Protein AF-A0A9D6YEM5-F1 (afdb_monomer_lite)

pLDDT: mean 93.59, std 8.99, range [48.22, 98.62]

Sequence (60 aa):
GETEELYELESDPEELTNLAARPEQAARLRELRARAIAELRRTDAKFVDRMPATKAQGSR

Foldseek 3Di:
DDADFDDDCVVCVVSPDGCQPPPVCLVVVVVVLVVVLVVCVVVVPVCSVVDDDHPSNVDD

Structure (mmCIF, N/CA/C/O backbone):
data_AF-A0A9D6YEM5-F1
#
_entry.id   AF-A0A9D6YEM5-F1
#
loop_
_atom_site.group_PDB
_atom_site.id
_atom_site.type_symbol
_atom_site.label_atom_id
_atom_site.label_alt_id
_atom_site.label_comp_id
_atom_site.label_asym_id
_atom_site.label_entity_id
_atom_site.label_seq_id
_atom_site.pdbx_PDB_ins_code
_atom_site.Cartn_x
_atom_site.Cartn_y
_atom_site.Cartn_z
_atom_site.occupancy
_atom_site.B_iso_or_equiv
_atom_site.auth_seq_id
_atom_site.auth_comp_id
_atom_site.auth_asym_id
_atom_site.auth_atom_id
_atom_site.pdbx_PDB_model_num
ATOM 1 N N . GLY A 1 1 ? 12.614 2.130 6.387 1.00 70.19 1 GLY A N 1
ATOM 2 C CA . GLY A 1 1 ? 11.506 1.899 5.445 1.00 70.19 1 GLY A CA 1
ATOM 3 C C . GLY A 1 1 ? 10.220 2.132 6.194 1.00 70.19 1 GLY A C 1
ATOM 4 O O . GLY A 1 1 ? 10.223 1.908 7.399 1.00 70.19 1 GLY A O 1
ATOM 5 N N . GLU A 1 2 ? 9.186 2.602 5.507 1.00 83.88 2 GLU A N 1
ATOM 6 C CA . GLU A 1 2 ? 7.881 2.880 6.115 1.00 83.88 2 GLU A CA 1
ATOM 7 C C . GLU A 1 2 ? 7.098 1.599 6.424 1.00 83.88 2 GLU A C 1
ATOM 9 O O . GLU A 1 2 ? 7.422 0.512 5.929 1.00 83.88 2 GLU A O 1
ATOM 14 N N . THR A 1 3 ? 6.079 1.731 7.273 1.00 89.81 3 THR A N 1
ATOM 15 C CA . THR A 1 3 ? 5.162 0.631 7.603 1.00 89.81 3 THR A CA 1
ATOM 16 C C . THR A 1 3 ? 4.163 0.421 6.462 1.00 89.81 3 THR A C 1
ATOM 18 O O . THR A 1 3 ? 3.806 1.362 5.769 1.00 89.81 3 THR A O 1
ATOM 21 N N . GLU A 1 4 ? 3.728 -0.823 6.242 1.00 94.25 4 GLU A N 1
ATOM 22 C CA . GLU A 1 4 ? 2.632 -1.123 5.309 1.00 94.25 4 GLU A CA 1
ATOM 23 C C . GLU A 1 4 ? 1.310 -0.542 5.835 1.00 94.25 4 GLU A C 1
ATOM 25 O O . GLU A 1 4 ? 1.065 -0.548 7.043 1.00 94.25 4 GLU A O 1
ATOM 30 N N . GLU A 1 5 ? 0.456 -0.058 4.935 1.00 96.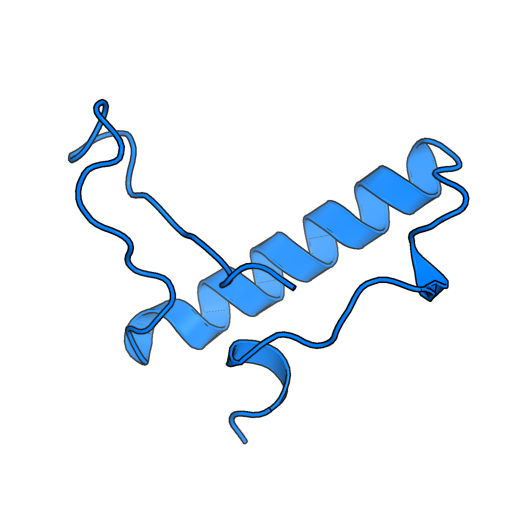25 5 GLU A N 1
ATOM 31 C CA . GLU A 1 5 ? -0.805 0.601 5.278 1.00 96.25 5 GLU A CA 1
ATOM 32 C C . GLU A 1 5 ? -1.971 -0.017 4.501 1.00 96.25 5 GLU A C 1
ATOM 34 O O . GLU A 1 5 ? -1.814 -0.457 3.360 1.00 96.25 5 GLU A O 1
ATOM 39 N N . LEU A 1 6 ? -3.137 -0.089 5.144 1.00 97.38 6 LEU A N 1
ATOM 40 C CA . LEU A 1 6 ? -4.381 -0.578 4.555 1.00 97.38 6 LEU A CA 1
ATOM 41 C C . LEU A 1 6 ? -5.545 0.214 5.143 1.00 97.38 6 LEU A C 1
ATOM 43 O O . LEU A 1 6 ? -5.692 0.243 6.362 1.00 97.38 6 LEU A O 1
ATOM 47 N N . TYR A 1 7 ? -6.386 0.779 4.282 1.00 98.12 7 TYR A N 1
ATOM 48 C CA . TYR A 1 7 ? -7.527 1.608 4.666 1.00 98.12 7 TYR A CA 1
ATOM 49 C C . TYR A 1 7 ? -8.816 1.071 4.041 1.00 98.12 7 TYR A C 1
ATOM 51 O O . TYR A 1 7 ? -8.801 0.556 2.920 1.00 98.12 7 TYR A O 1
ATOM 59 N N . GLU A 1 8 ? -9.926 1.182 4.771 1.00 97.56 8 GLU A N 1
ATOM 60 C CA . GLU A 1 8 ? -11.265 0.849 4.277 1.00 97.56 8 GLU A CA 1
ATOM 61 C C . GLU A 1 8 ? -11.969 2.130 3.834 1.00 97.56 8 GLU A C 1
ATOM 63 O O . GLU A 1 8 ? -12.675 2.764 4.617 1.00 97.56 8 GLU A O 1
ATOM 68 N N . LEU A 1 9 ? -11.745 2.518 2.579 1.00 97.25 9 LEU A N 1
ATOM 69 C CA . LEU A 1 9 ? -12.091 3.844 2.059 1.00 97.25 9 LEU A CA 1
ATOM 70 C C . LEU A 1 9 ? -13.591 4.167 2.116 1.00 97.25 9 LEU A C 1
ATOM 72 O O . LEU A 1 9 ? -13.951 5.339 2.187 1.00 97.25 9 LEU A O 1
ATOM 76 N N . GLU A 1 10 ? -14.472 3.161 2.097 1.00 97.56 10 GLU A N 1
ATOM 77 C CA . GLU A 1 10 ? -15.917 3.399 2.232 1.00 97.56 10 GLU A CA 1
ATOM 78 C C . GLU A 1 10 ? -16.284 3.927 3.625 1.00 97.56 10 GLU A C 1
ATOM 80 O O . GLU A 1 10 ? -17.154 4.787 3.758 1.00 97.56 10 GLU A O 1
ATOM 85 N N . SER A 1 11 ? -15.619 3.418 4.665 1.00 97.12 11 SER A N 1
ATOM 86 C CA . SER A 1 11 ? -15.878 3.790 6.063 1.00 97.12 11 SER A CA 1
ATOM 87 C C . SER A 1 11 ? -14.889 4.815 6.623 1.00 97.12 11 SER A C 1
ATOM 89 O O . SER A 1 11 ? -15.193 5.477 7.612 1.00 97.12 11 SER A O 1
ATOM 91 N N . ASP A 1 12 ? -13.722 4.936 5.993 1.00 98.12 12 ASP A N 1
ATOM 92 C CA . ASP A 1 12 ? -12.597 5.781 6.387 1.00 98.12 12 ASP A CA 1
ATOM 93 C C . ASP A 1 12 ? -12.001 6.486 5.151 1.00 98.12 12 ASP A C 1
ATOM 95 O O . ASP A 1 12 ? -10.875 6.198 4.737 1.00 98.12 12 ASP A O 1
ATOM 99 N N . PRO A 1 13 ? -12.762 7.394 4.510 1.00 98.00 13 PRO A N 1
ATOM 100 C CA . PRO A 1 13 ? -12.313 8.111 3.315 1.00 98.00 13 PRO A CA 1
ATOM 101 C C . PRO A 1 13 ? -11.160 9.088 3.588 1.00 98.00 13 PRO A C 1
ATOM 103 O O . PRO A 1 13 ? -10.521 9.554 2.650 1.00 98.00 13 PRO A O 1
ATOM 106 N N . GLU A 1 14 ? -10.914 9.419 4.857 1.00 98.38 14 GLU A N 1
ATOM 107 C CA . GLU A 1 14 ? -9.818 10.286 5.298 1.00 98.38 14 GLU A CA 1
ATOM 108 C C . GLU A 1 14 ? -8.544 9.496 5.655 1.00 98.38 14 GLU A C 1
ATOM 110 O O . GLU A 1 14 ? -7.555 10.105 6.059 1.00 98.38 14 GLU A O 1
ATOM 115 N N . GLU A 1 15 ? -8.552 8.163 5.493 1.00 97.75 15 GLU A N 1
ATOM 116 C CA . GLU A 1 15 ? -7.402 7.272 5.729 1.00 97.75 15 GLU A CA 1
ATOM 117 C C . GLU A 1 15 ? -6.810 7.405 7.149 1.00 97.75 15 GLU A C 1
ATOM 119 O O . GLU A 1 15 ? -5.599 7.331 7.365 1.00 97.75 15 GLU A O 1
ATOM 124 N N . LEU A 1 16 ? -7.659 7.615 8.156 1.00 98.00 16 LEU A N 1
ATOM 125 C CA . LEU A 1 16 ? -7.213 7.879 9.528 1.00 98.00 16 LEU A CA 1
ATOM 126 C C . LEU A 1 16 ? -6.855 6.600 10.294 1.00 98.00 16 LEU A C 1
ATOM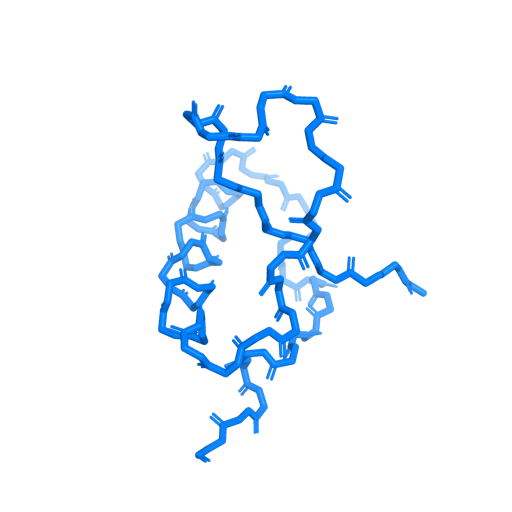 128 O O . LEU A 1 16 ? -6.130 6.644 11.293 1.00 98.00 16 LEU A O 1
ATOM 132 N N . THR A 1 17 ? -7.377 5.452 9.863 1.00 97.88 17 THR A N 1
ATOM 133 C CA . THR A 1 17 ? -7.287 4.183 10.586 1.00 97.88 17 THR A CA 1
ATOM 134 C C . THR A 1 17 ? -6.531 3.139 9.777 1.00 97.88 17 THR A C 1
ATOM 136 O O . THR A 1 17 ? -7.115 2.344 9.044 1.00 97.88 17 THR A O 1
ATOM 139 N N . ASN A 1 18 ? -5.217 3.050 9.993 1.00 97.19 18 ASN A N 1
ATOM 140 C CA . ASN A 1 18 ? -4.411 2.000 9.375 1.00 97.19 18 ASN A CA 1
ATOM 141 C C . ASN A 1 18 ? -4.773 0.605 9.937 1.00 97.19 18 ASN A C 1
ATOM 143 O O . ASN A 1 18 ? -4.577 0.301 11.120 1.00 97.19 18 ASN A O 1
ATOM 147 N N . LEU A 1 19 ? -5.268 -0.273 9.064 1.00 97.19 19 LEU A N 1
ATOM 148 C CA . LEU A 1 19 ? -5.697 -1.640 9.362 1.00 97.19 19 LEU A CA 1
ATOM 149 C C . LEU A 1 19 ? -4.591 -2.689 9.161 1.00 97.19 19 LEU A C 1
ATOM 151 O O . LEU A 1 19 ? -4.788 -3.851 9.516 1.00 97.19 19 LEU A O 1
ATOM 155 N N . ALA A 1 20 ? -3.424 -2.325 8.622 1.00 95.88 20 ALA A N 1
ATOM 156 C CA . ALA A 1 20 ? -2.412 -3.287 8.177 1.00 95.88 20 ALA A CA 1
ATOM 157 C C . ALA A 1 20 ? -1.796 -4.131 9.308 1.00 95.88 20 ALA A C 1
ATOM 159 O O . ALA A 1 20 ? -1.273 -5.220 9.070 1.00 95.88 20 ALA A O 1
ATOM 160 N N . ALA A 1 21 ? -1.855 -3.650 10.553 1.00 93.44 21 ALA A N 1
ATOM 161 C CA . ALA A 1 21 ? -1.382 -4.395 11.719 1.00 93.44 21 ALA A CA 1
ATOM 162 C C . ALA A 1 21 ? -2.395 -5.430 12.242 1.00 93.44 21 ALA A C 1
ATOM 164 O O . ALA A 1 21 ? -2.048 -6.228 13.115 1.00 93.44 21 ALA A O 1
ATOM 165 N N . ARG A 1 22 ? -3.638 -5.413 11.748 1.00 95.19 22 ARG A N 1
ATOM 166 C CA . ARG A 1 22 ? -4.709 -6.272 12.247 1.00 95.19 22 ARG A CA 1
ATOM 167 C C . ARG A 1 22 ? -4.602 -7.687 11.653 1.00 95.19 22 ARG A C 1
ATOM 169 O O . ARG A 1 22 ? -4.589 -7.818 10.427 1.00 95.19 22 ARG A O 1
ATOM 176 N N . PRO A 1 23 ? -4.525 -8.757 12.470 1.00 93.69 23 PRO A N 1
ATOM 177 C CA . PRO A 1 23 ? -4.335 -10.124 11.974 1.00 93.69 23 PRO A CA 1
ATOM 178 C C . PRO A 1 23 ? -5.392 -10.583 10.961 1.00 93.69 23 PRO A C 1
ATOM 180 O O . PRO A 1 23 ? -5.063 -11.298 10.013 1.00 93.69 23 PRO A O 1
ATOM 183 N N . GLU A 1 24 ? -6.641 -10.138 11.112 1.00 95.75 24 GLU A N 1
ATOM 184 C CA . GLU A 1 24 ? -7.743 -10.442 10.196 1.00 95.75 24 GLU A CA 1
ATOM 185 C C . GLU A 1 24 ? -7.505 -9.919 8.769 1.00 95.75 24 GLU A C 1
ATOM 187 O O . GLU A 1 24 ? -8.035 -10.480 7.811 1.00 95.75 24 GLU A O 1
ATOM 192 N N . GLN A 1 25 ? -6.644 -8.911 8.602 1.00 96.44 25 GLN A N 1
ATOM 193 C CA . GLN A 1 25 ? -6.305 -8.342 7.297 1.00 96.44 25 GLN A CA 1
ATOM 194 C C . GLN A 1 25 ? -5.154 -9.069 6.592 1.00 96.44 25 GLN A C 1
ATOM 196 O O . GLN A 1 25 ? -4.858 -8.775 5.433 1.00 96.44 25 GLN A O 1
ATOM 201 N N . ALA A 1 26 ? -4.509 -10.054 7.228 1.00 94.69 26 ALA A N 1
ATOM 202 C CA . ALA A 1 26 ? -3.327 -10.709 6.665 1.00 94.69 26 ALA A CA 1
ATOM 203 C C . ALA A 1 26 ? -3.599 -11.379 5.304 1.00 94.69 26 ALA A C 1
ATOM 205 O O . ALA A 1 26 ? -2.765 -11.319 4.399 1.00 94.69 26 ALA A O 1
ATOM 206 N N . ALA A 1 27 ? -4.772 -11.999 5.133 1.00 95.81 27 ALA A N 1
ATOM 207 C CA . ALA A 1 27 ? -5.162 -12.597 3.856 1.00 95.81 27 ALA A CA 1
ATOM 208 C C . ALA A 1 27 ? -5.360 -11.533 2.765 1.00 95.81 27 ALA A C 1
ATOM 210 O O . ALA A 1 27 ? -4.837 -11.684 1.659 1.00 95.81 27 ALA A O 1
ATOM 211 N N . ARG A 1 28 ? -6.044 -10.433 3.103 1.00 96.56 28 ARG A N 1
ATOM 212 C CA . ARG A 1 28 ? -6.303 -9.312 2.196 1.00 96.56 28 ARG A CA 1
ATOM 213 C C . ARG A 1 28 ? -5.013 -8.616 1.765 1.00 96.56 28 ARG A C 1
ATOM 215 O O . ARG A 1 28 ? -4.824 -8.367 0.578 1.00 96.56 28 ARG A O 1
ATOM 222 N N . LEU A 1 29 ? -4.091 -8.380 2.695 1.00 97.00 29 LEU A N 1
ATOM 223 C CA . LEU A 1 29 ? -2.773 -7.807 2.408 1.00 97.00 29 LEU A CA 1
ATOM 224 C C . LEU A 1 29 ? -1.963 -8.677 1.442 1.00 97.00 29 LEU A C 1
ATOM 226 O O . LEU A 1 29 ? -1.387 -8.162 0.486 1.00 97.00 29 LEU A O 1
ATOM 230 N N . ARG A 1 30 ? -1.948 -10.004 1.634 1.00 96.12 30 ARG A 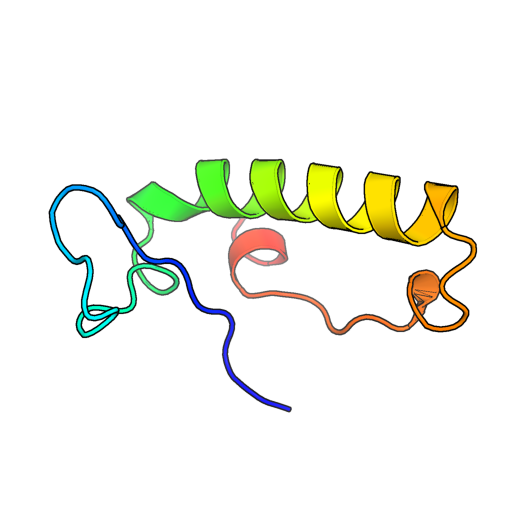N 1
ATOM 231 C CA . ARG A 1 30 ? -1.262 -10.920 0.705 1.00 96.12 30 ARG A CA 1
ATOM 232 C C . ARG A 1 30 ? -1.856 -10.863 -0.702 1.00 96.12 30 ARG A C 1
ATOM 234 O O . ARG A 1 30 ? -1.102 -10.831 -1.673 1.00 96.12 30 ARG A O 1
ATOM 241 N N . GLU A 1 31 ? -3.183 -10.826 -0.810 1.00 97.50 31 GLU A N 1
ATOM 242 C CA . GLU A 1 31 ? -3.889 -10.694 -2.088 1.00 97.50 31 GLU A CA 1
ATOM 243 C C . GLU A 1 31 ? -3.546 -9.368 -2.788 1.00 97.50 31 GLU A C 1
ATOM 245 O O . GLU A 1 31 ? -3.127 -9.367 -3.949 1.00 97.50 31 GLU A O 1
ATOM 250 N N . LEU A 1 32 ? -3.677 -8.242 -2.079 1.00 97.50 32 LEU A N 1
ATOM 251 C CA . LEU A 1 32 ? -3.382 -6.911 -2.613 1.00 97.50 32 LEU A CA 1
ATOM 252 C C . LEU A 1 32 ? -1.915 -6.786 -3.024 1.00 97.50 32 LEU A C 1
ATOM 254 O O . LEU A 1 32 ? -1.621 -6.272 -4.102 1.00 97.50 32 LEU A O 1
ATOM 258 N N . ARG A 1 33 ? -0.992 -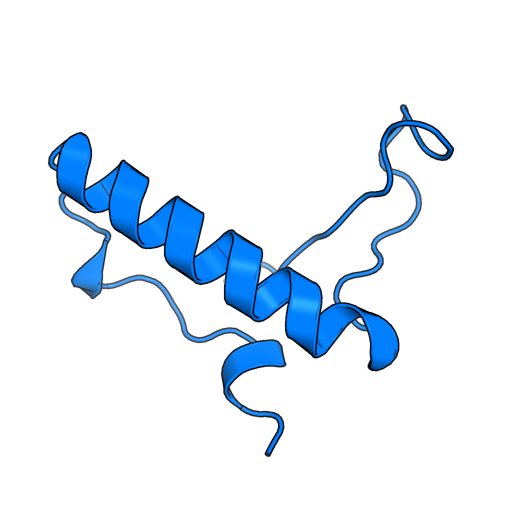7.335 -2.231 1.00 96.81 33 ARG A N 1
ATOM 259 C CA . ARG A 1 33 ? 0.434 -7.340 -2.559 1.00 96.81 33 ARG A CA 1
ATOM 260 C C . ARG A 1 33 ? 0.744 -8.151 -3.812 1.00 96.81 33 ARG A C 1
ATOM 262 O O . ARG A 1 33 ? 1.546 -7.706 -4.631 1.00 96.81 33 ARG A O 1
ATOM 269 N N . ALA A 1 34 ? 0.102 -9.304 -4.002 1.00 97.00 34 ALA A N 1
ATOM 270 C CA . ALA A 1 34 ? 0.252 -10.080 -5.231 1.00 97.00 34 ALA A CA 1
ATOM 271 C C . ALA A 1 34 ? -0.236 -9.291 -6.461 1.00 97.00 34 ALA A C 1
ATOM 273 O O . ALA A 1 34 ? 0.450 -9.271 -7.485 1.00 97.00 34 ALA A O 1
ATOM 274 N N . ARG A 1 35 ? -1.370 -8.585 -6.343 1.00 98.25 35 ARG A N 1
ATOM 275 C CA . ARG A 1 35 ? -1.894 -7.706 -7.405 1.00 98.25 35 ARG A CA 1
ATOM 276 C C . ARG A 1 35 ? -0.961 -6.530 -7.693 1.00 98.25 35 ARG A C 1
ATOM 278 O O . ARG A 1 35 ? -0.670 -6.271 -8.856 1.00 98.25 35 ARG A O 1
ATOM 285 N N . ALA A 1 36 ? -0.440 -5.876 -6.656 1.00 97.38 36 ALA A N 1
ATOM 286 C CA . ALA A 1 36 ? 0.512 -4.779 -6.797 1.00 97.38 36 ALA A CA 1
ATOM 287 C C . ALA A 1 36 ? 1.801 -5.231 -7.502 1.00 97.38 36 ALA A C 1
ATOM 289 O O . ALA A 1 36 ? 2.247 -4.580 -8.440 1.00 97.38 36 ALA A O 1
ATOM 290 N N . ILE A 1 37 ? 2.371 -6.381 -7.121 1.00 97.25 37 ILE A N 1
ATOM 291 C CA . ILE A 1 37 ? 3.558 -6.945 -7.785 1.00 97.25 37 ILE A CA 1
ATOM 292 C C . ILE A 1 37 ? 3.270 -7.266 -9.258 1.00 97.25 37 ILE A C 1
ATOM 294 O O . ILE A 1 37 ? 4.101 -6.973 -10.119 1.00 97.25 37 ILE A O 1
ATOM 298 N N . ALA A 1 38 ? 2.110 -7.857 -9.562 1.00 98.38 38 ALA A N 1
ATOM 299 C CA . ALA A 1 38 ? 1.721 -8.149 -10.940 1.00 98.38 38 ALA A CA 1
ATOM 300 C C . ALA A 1 38 ? 1.621 -6.867 -11.783 1.00 98.38 38 ALA A C 1
ATOM 302 O O . ALA A 1 38 ? 2.140 -6.823 -12.898 1.00 98.38 38 ALA A O 1
ATOM 303 N N . GLU A 1 39 ? 1.028 -5.810 -11.228 1.00 98.62 39 GLU A N 1
ATOM 304 C CA . GLU A 1 39 ? 0.891 -4.511 -11.888 1.00 98.62 39 GLU A CA 1
ATOM 305 C C . GLU A 1 39 ? 2.240 -3.808 -12.095 1.00 98.62 39 GLU A C 1
ATOM 307 O O . GLU A 1 39 ? 2.530 -3.304 -13.182 1.00 98.62 39 GLU A O 1
ATOM 312 N N . LEU A 1 40 ? 3.115 -3.840 -11.090 1.00 98.44 40 LEU A N 1
ATOM 313 C CA . LEU A 1 40 ? 4.472 -3.303 -11.184 1.00 98.44 40 LEU A CA 1
ATOM 314 C C . LEU A 1 40 ? 5.301 -4.031 -12.250 1.00 98.44 40 LEU A C 1
ATOM 316 O O . LEU A 1 40 ? 6.054 -3.399 -12.986 1.00 98.44 40 LEU A O 1
ATOM 320 N N . ARG A 1 41 ? 5.134 -5.352 -12.388 1.00 98.19 41 ARG A N 1
ATOM 321 C CA . ARG A 1 41 ? 5.761 -6.117 -13.478 1.00 98.19 41 ARG A CA 1
ATOM 322 C C . ARG A 1 41 ? 5.175 -5.753 -14.838 1.00 98.19 41 ARG A C 1
ATOM 324 O O . ARG A 1 41 ? 5.935 -5.552 -15.779 1.00 98.19 41 ARG A O 1
ATOM 331 N N . ARG A 1 42 ? 3.846 -5.629 -14.940 1.00 98.62 42 ARG A N 1
ATOM 332 C CA . ARG A 1 42 ? 3.149 -5.227 -16.175 1.00 98.62 42 ARG A CA 1
ATOM 333 C C . ARG A 1 42 ? 3.616 -3.859 -16.679 1.00 98.62 42 ARG A C 1
ATOM 335 O O . ARG A 1 42 ? 3.668 -3.641 -17.884 1.00 98.62 42 ARG A O 1
ATOM 342 N N . THR A 1 43 ? 3.950 -2.960 -15.758 1.00 98.38 43 THR A N 1
ATOM 343 C CA . THR A 1 43 ? 4.406 -1.591 -16.041 1.00 98.38 43 THR A CA 1
ATOM 344 C C . THR A 1 43 ? 5.932 -1.439 -16.060 1.00 98.38 43 THR A C 1
ATOM 346 O O . THR A 1 43 ? 6.427 -0.320 -16.158 1.00 98.38 43 THR A O 1
ATOM 349 N N . ASP A 1 44 ? 6.685 -2.547 -16.011 1.00 97.62 44 ASP A N 1
ATOM 350 C CA . ASP A 1 44 ? 8.155 -2.573 -16.066 1.00 97.62 44 ASP A CA 1
ATOM 351 C C . ASP A 1 44 ? 8.840 -1.711 -14.977 1.00 97.62 44 ASP A C 1
ATOM 353 O O . ASP A 1 44 ? 9.899 -1.099 -15.168 1.00 97.62 44 ASP A O 1
ATOM 357 N N . ALA A 1 45 ? 8.238 -1.671 -13.786 1.00 98.12 45 ALA A N 1
ATOM 358 C CA . ALA A 1 45 ? 8.787 -0.971 -12.636 1.00 98.12 45 ALA A CA 1
ATOM 359 C C . ALA A 1 45 ? 10.078 -1.655 -12.144 1.00 98.12 45 ALA A C 1
ATOM 361 O O . ALA A 1 45 ? 10.060 -2.711 -11.508 1.00 98.12 45 ALA A O 1
ATOM 362 N N . LYS A 1 46 ? 11.226 -1.003 -12.369 1.00 97.31 46 LYS A N 1
ATOM 363 C CA . LYS A 1 46 ? 12.592 -1.527 -12.118 1.00 97.31 46 LYS A CA 1
ATOM 364 C C . LYS A 1 46 ? 12.935 -1.845 -10.655 1.00 97.31 46 LYS A C 1
ATOM 366 O O . LYS A 1 46 ? 14.062 -2.244 -10.345 1.00 97.31 46 LYS A O 1
ATOM 371 N N . PHE A 1 47 ? 12.015 -1.610 -9.729 1.00 96.06 47 PHE A N 1
ATOM 372 C CA . PHE A 1 47 ? 12.199 -1.867 -8.302 1.00 96.06 47 PHE A CA 1
ATOM 373 C C . PHE A 1 47 ? 11.384 -3.057 -7.786 1.00 96.06 47 PHE A C 1
ATOM 375 O O . PHE A 1 47 ? 11.551 -3.410 -6.622 1.00 96.06 47 PHE A O 1
ATOM 382 N N . VAL A 1 48 ? 10.534 -3.685 -8.608 1.00 97.12 48 VAL A N 1
ATOM 383 C CA . VAL A 1 48 ? 9.574 -4.700 -8.141 1.00 97.12 48 VAL A CA 1
ATOM 384 C C . VAL A 1 48 ? 10.236 -5.873 -7.410 1.00 97.12 48 VAL A C 1
ATOM 386 O O . VAL A 1 48 ? 9.784 -6.261 -6.336 1.00 97.12 48 VAL A O 1
ATOM 389 N N . ASP A 1 49 ? 11.373 -6.364 -7.905 1.00 94.38 49 ASP A N 1
ATOM 390 C CA . ASP A 1 49 ? 12.094 -7.481 -7.276 1.00 94.38 49 ASP A CA 1
ATOM 391 C C . ASP A 1 49 ? 12.950 -7.049 -6.065 1.00 94.38 49 ASP A C 1
ATOM 393 O O . ASP A 1 49 ? 13.588 -7.877 -5.419 1.00 94.38 49 ASP A O 1
ATOM 397 N N . ARG A 1 50 ? 12.962 -5.749 -5.738 1.00 94.75 50 ARG A N 1
ATOM 398 C CA . ARG A 1 50 ? 13.659 -5.156 -4.582 1.00 94.75 50 ARG A CA 1
ATOM 399 C C . ARG A 1 50 ? 12.699 -4.626 -3.513 1.00 94.75 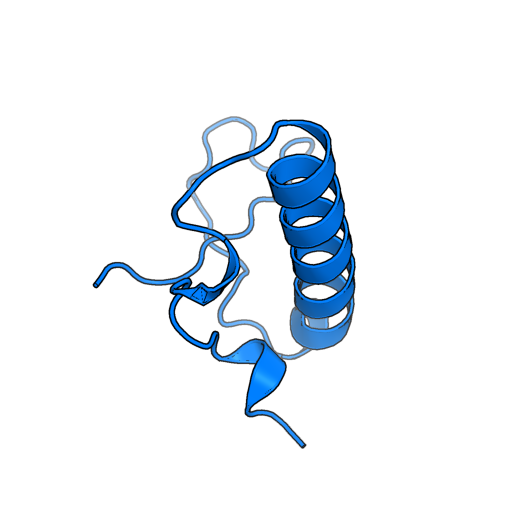50 ARG A C 1
ATOM 401 O O . ARG A 1 50 ? 13.145 -3.979 -2.567 1.00 94.75 50 ARG A O 1
ATOM 408 N N . MET A 1 51 ? 11.393 -4.864 -3.651 1.00 92.75 51 MET A N 1
ATOM 409 C CA . MET A 1 51 ? 10.422 -4.436 -2.646 1.00 92.75 51 MET A CA 1
ATOM 410 C C . MET A 1 51 ? 10.696 -5.113 -1.291 1.00 92.75 51 MET A C 1
ATOM 412 O O . MET A 1 51 ? 10.942 -6.321 -1.252 1.00 92.75 51 MET A O 1
ATOM 416 N N . PRO A 1 52 ? 10.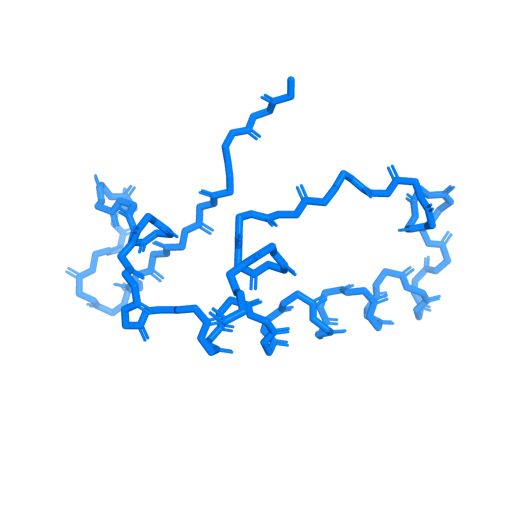609 -4.377 -0.168 1.00 91.69 52 PRO A N 1
ATOM 417 C CA . PRO A 1 52 ? 10.829 -4.948 1.157 1.00 91.69 52 PRO A CA 1
ATOM 418 C C . PRO A 1 52 ? 9.735 -5.961 1.498 1.00 91.69 52 PRO A C 1
ATOM 420 O O . PRO A 1 52 ? 8.592 -5.801 1.065 1.00 91.69 52 PRO A O 1
ATOM 423 N N . ALA A 1 53 ? 10.064 -6.984 2.288 1.00 91.06 53 ALA A N 1
ATOM 424 C CA . ALA A 1 53 ? 9.074 -7.921 2.816 1.00 91.06 53 ALA A CA 1
ATOM 425 C C . ALA A 1 53 ? 8.063 -7.204 3.726 1.00 91.06 53 ALA A C 1
ATOM 427 O O . ALA A 1 53 ? 8.413 -6.238 4.406 1.00 91.06 53 ALA A O 1
ATOM 428 N N . THR A 1 54 ? 6.824 -7.694 3.762 1.00 91.31 54 THR A N 1
ATOM 429 C CA . THR A 1 54 ? 5.775 -7.131 4.625 1.00 91.31 54 THR A CA 1
ATOM 430 C C . THR A 1 54 ? 5.453 -8.044 5.798 1.00 91.31 54 THR A C 1
ATOM 432 O O . THR A 1 54 ? 5.753 -9.240 5.775 1.00 91.31 54 THR A O 1
ATOM 435 N N . LYS A 1 55 ? 4.810 -7.498 6.838 1.00 88.44 55 LYS A N 1
ATOM 436 C CA . LYS A 1 55 ? 4.412 -8.283 8.019 1.00 88.44 55 LYS A CA 1
ATOM 437 C C . LYS A 1 55 ? 3.503 -9.455 7.631 1.00 88.44 55 LYS A C 1
ATOM 439 O O . LYS A 1 55 ? 3.739 -10.577 8.069 1.00 88.44 55 LYS A O 1
ATOM 444 N N . ALA A 1 56 ? 2.549 -9.227 6.727 1.00 89.25 56 ALA A N 1
ATOM 445 C CA . ALA A 1 56 ? 1.610 -10.249 6.258 1.00 89.25 56 ALA A CA 1
ATOM 446 C C . ALA A 1 56 ? 2.263 -11.408 5.473 1.00 89.25 56 ALA A C 1
ATOM 448 O O . ALA A 1 56 ? 1.649 -12.471 5.332 1.00 89.25 56 ALA A O 1
ATOM 449 N N . GLN A 1 57 ? 3.490 -11.222 4.966 1.00 85.81 57 GLN A N 1
ATOM 450 C CA . GLN A 1 57 ? 4.291 -12.274 4.328 1.00 85.81 57 GLN A CA 1
ATOM 451 C C . GLN A 1 57 ? 5.070 -13.134 5.341 1.00 85.81 57 GLN A C 1
ATOM 453 O O . GLN A 1 57 ? 5.442 -14.257 5.009 1.00 85.81 57 GLN A O 1
ATOM 458 N N . GLY A 1 58 ? 5.320 -12.625 6.555 1.00 76.69 58 GLY A N 1
ATOM 459 C CA . GLY A 1 58 ? 6.040 -13.334 7.621 1.00 76.69 58 GLY A CA 1
ATOM 460 C C . GLY A 1 58 ? 5.144 -14.107 8.596 1.00 76.69 58 GLY A C 1
ATOM 461 O O . GLY A 1 58 ? 5.627 -15.007 9.280 1.00 76.69 58 GLY A O 1
ATOM 462 N N . SER A 1 59 ? 3.851 -13.784 8.664 1.00 60.25 59 SER A N 1
ATOM 463 C CA . SER A 1 59 ? 2.872 -14.498 9.490 1.00 60.25 59 SER A CA 1
ATOM 464 C C . SER A 1 59 ? 2.533 -15.860 8.869 1.00 60.25 59 SER A C 1
ATOM 466 O O . SER A 1 59 ? 1.770 -15.922 7.902 1.00 60.25 59 SER A O 1
ATOM 468 N N . ARG A 1 60 ? 3.137 -16.930 9.403 1.00 48.22 60 ARG A N 1
ATOM 469 C CA . ARG A 1 60 ? 2.722 -18.325 9.179 1.00 48.22 60 ARG A CA 1
ATOM 470 C C . ARG A 1 60 ? 1.523 -18.684 10.039 1.00 48.22 60 ARG A C 1
ATOM 472 O O . ARG A 1 60 ? 1.508 -18.244 11.208 1.00 48.22 60 ARG A O 1
#

Secondary structure (DSSP, 8-state):
-PPP----TTT-TT-----TT-GGGHHHHHHHHHHHHHHHHHTT-TTGGGPPP-HHHH--

Radius of gyration: 12.61 Å; chains: 1; bounding box: 30×29×28 Å